Protein AF-V9LHH6-F1 (afdb_monomer_lite)

Secondary structure (DSSP, 8-state):
-HHHHHHHHHHHHHHHHHH-TT-SSHHHHHHHHHHHHHHHHHHHHHHHHHHHHHHHHHHHHHHHHHHHHHHHHHHHHHHHHHHHHHHHHHHHHHHHHHHHHHHHHHHHHHHHHHHHHHHHHHHHHHHHHHHHTPPP-S-TT-HHHHHHHHHHHHHHHHHHHHHTT--GGGGGGGS--

Sequence (177 aa):
TKHQAFAIFLIFTERVVQASDAFNEVNDVISRYQTLKTTRDNLFQISQDTQEEFKLRKKHLNRFLEEKNNEILRYNNLIAELQLKLDHAKSESITWESRWTYIQTTAAKKTLLLGTIKMSTLNLYQMVVKYQREFPTVSTDDTLKQFDKIREFIQYLHEIAEEVGIDDNQMSNIKIT

Structure (mmCIF, N/CA/C/O backbone):
data_AF-V9LHH6-F1
#
_entry.id   AF-V9LHH6-F1
#
loop_
_atom_site.group_PDB
_atom_site.id
_atom_site.type_symbol
_atom_site.label_atom_id
_atom_site.label_alt_id
_atom_site.label_comp_id
_atom_site.label_asym_id
_atom_site.label_entity_id
_atom_site.label_seq_id
_atom_site.pdbx_PDB_ins_code
_atom_site.Cartn_x
_atom_site.Cartn_y
_atom_site.Cartn_z
_atom_site.occupancy
_atom_site.B_iso_or_equiv
_atom_site.auth_seq_id
_atom_site.auth_comp_id
_atom_site.auth_asym_id
_atom_site.auth_atom_id
_atom_site.pdbx_PDB_model_num
ATOM 1 N N . THR A 1 1 ? -60.191 -1.583 63.070 1.00 69.62 1 THR A N 1
ATOM 2 C CA . THR A 1 1 ? -59.565 -0.367 63.661 1.00 69.62 1 THR A CA 1
ATOM 3 C C . THR A 1 1 ? -58.108 -0.649 63.993 1.00 69.62 1 THR A C 1
ATOM 5 O O . THR A 1 1 ? -57.775 -1.805 64.221 1.00 69.62 1 THR A O 1
ATOM 8 N N . LYS A 1 2 ? -57.228 0.368 64.023 1.00 68.06 2 LYS A N 1
ATOM 9 C CA . LYS A 1 2 ? -55.784 0.213 64.336 1.00 68.06 2 LYS A CA 1
ATOM 10 C C . LYS A 1 2 ? -55.507 -0.654 65.577 1.00 68.06 2 LYS A C 1
ATOM 12 O O . LYS A 1 2 ? -54.549 -1.417 65.577 1.00 68.06 2 LYS A O 1
ATOM 17 N N . HIS A 1 3 ? -56.378 -0.602 66.585 1.00 74.06 3 HIS A N 1
ATOM 18 C CA . HIS A 1 3 ? -56.283 -1.438 67.785 1.00 74.06 3 HIS A CA 1
ATOM 19 C C . HIS A 1 3 ? -56.354 -2.945 67.522 1.00 74.06 3 HIS A C 1
ATOM 21 O O . HIS A 1 3 ? -55.601 -3.699 68.125 1.00 74.06 3 HIS A O 1
ATOM 27 N N . GLN A 1 4 ? -57.209 -3.388 66.602 1.00 77.44 4 GLN A N 1
ATOM 28 C CA . GLN A 1 4 ? -57.366 -4.809 66.289 1.00 77.44 4 GLN A CA 1
ATOM 29 C C . GLN A 1 4 ? -56.112 -5.367 65.600 1.00 77.44 4 GLN A C 1
ATOM 31 O O . GLN A 1 4 ? -55.659 -6.459 65.919 1.00 77.44 4 GLN A O 1
ATOM 36 N N . ALA A 1 5 ? -55.498 -4.577 64.713 1.00 78.44 5 ALA A N 1
ATOM 37 C CA . ALA A 1 5 ? -54.233 -4.929 64.069 1.00 78.44 5 ALA A CA 1
ATOM 38 C C . ALA A 1 5 ? -53.061 -4.963 65.066 1.00 78.44 5 ALA A C 1
ATOM 40 O O . ALA A 1 5 ? -52.215 -5.848 64.989 1.00 78.44 5 ALA A O 1
ATOM 41 N N . PHE A 1 6 ? -53.037 -4.034 66.027 1.00 81.50 6 PHE A N 1
ATOM 42 C CA . PHE A 1 6 ? -52.019 -4.001 67.080 1.00 81.50 6 PHE A CA 1
ATOM 43 C C . PHE A 1 6 ? -52.115 -5.216 68.014 1.00 81.50 6 PHE A C 1
ATOM 45 O O . PHE A 1 6 ? -51.099 -5.817 68.346 1.00 81.50 6 PHE A O 1
ATOM 52 N N . ALA A 1 7 ? -53.336 -5.629 68.371 1.00 82.75 7 ALA A N 1
ATOM 53 C CA . ALA A 1 7 ? -53.568 -6.828 69.174 1.00 82.75 7 ALA A CA 1
ATOM 54 C C . ALA A 1 7 ? -53.101 -8.108 68.458 1.00 82.75 7 ALA A C 1
ATOM 56 O O . ALA A 1 7 ? -52.440 -8.947 69.061 1.00 82.75 7 ALA A O 1
ATOM 57 N N . ILE A 1 8 ? -53.387 -8.236 67.157 1.00 86.19 8 ILE A N 1
ATOM 58 C CA . ILE A 1 8 ? -52.921 -9.372 66.344 1.00 86.19 8 ILE A CA 1
ATOM 59 C C . ILE A 1 8 ? -51.387 -9.400 66.268 1.00 86.19 8 ILE A C 1
ATOM 61 O O . ILE A 1 8 ? -50.787 -10.466 66.393 1.00 86.19 8 ILE A O 1
ATOM 65 N N . PHE A 1 9 ? -50.752 -8.237 66.091 1.00 85.69 9 PHE A N 1
ATOM 66 C CA . PHE A 1 9 ? -49.294 -8.117 66.045 1.00 85.69 9 PHE A CA 1
ATOM 67 C C . PHE A 1 9 ? -48.635 -8.528 67.368 1.00 85.69 9 PHE A C 1
ATOM 69 O O . PHE A 1 9 ? -47.688 -9.309 67.342 1.00 85.69 9 PHE A O 1
ATOM 76 N N . LEU A 1 10 ? -49.169 -8.074 68.506 1.00 83.62 10 LEU A N 1
ATOM 77 C CA . LEU A 1 10 ? -48.676 -8.445 69.836 1.00 83.62 10 LEU A CA 1
ATOM 78 C C . LEU A 1 10 ? -48.743 -9.957 70.077 1.00 83.62 10 LEU A C 1
ATOM 80 O O . LEU A 1 10 ? -47.728 -10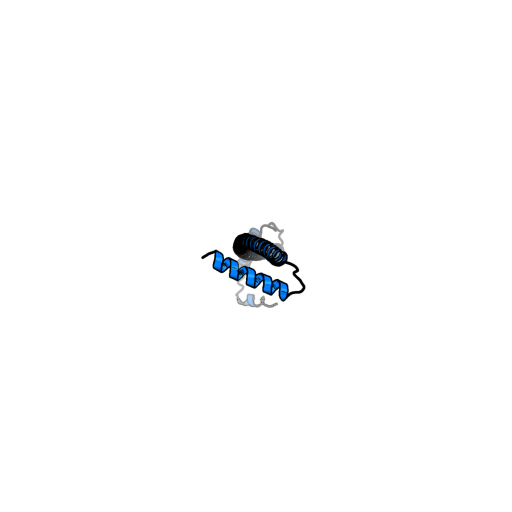.563 70.415 1.00 83.62 10 LEU A O 1
ATOM 84 N N . ILE A 1 11 ? -49.901 -10.573 69.814 1.00 87.88 11 ILE A N 1
ATOM 85 C CA . ILE A 1 11 ? -50.094 -12.026 69.964 1.00 87.88 11 ILE A CA 1
ATOM 86 C C . ILE A 1 11 ? -49.113 -12.798 69.075 1.00 87.88 11 ILE A C 1
ATOM 88 O O . ILE A 1 11 ? -48.560 -13.820 69.481 1.00 87.88 11 ILE A O 1
ATOM 92 N N . PHE A 1 12 ? -48.886 -12.321 67.850 1.00 88.56 12 PHE A N 1
ATOM 93 C CA . PHE A 1 12 ? -47.906 -12.918 66.951 1.00 88.56 12 PHE A CA 1
ATOM 94 C C . PHE A 1 12 ? -46.485 -12.823 67.520 1.00 88.56 12 PHE A C 1
ATOM 96 O O . PHE A 1 12 ? -45.790 -13.835 67.576 1.00 88.56 12 PHE A O 1
ATOM 103 N N . THR A 1 13 ? -46.054 -11.646 67.979 1.00 85.88 13 THR A N 1
ATOM 104 C CA . THR A 1 13 ? -44.701 -11.462 68.523 1.00 85.88 13 THR A CA 1
ATOM 105 C C . THR A 1 13 ? -44.470 -12.232 69.819 1.00 85.88 13 THR A C 1
ATOM 107 O O . THR A 1 13 ? -43.390 -12.785 69.997 1.00 85.88 13 THR A O 1
ATOM 110 N N . GLU A 1 14 ? -45.476 -12.349 70.688 1.00 86.44 14 GLU A N 1
ATOM 111 C CA . GLU A 1 14 ? -45.393 -13.179 71.897 1.00 86.44 14 GLU A CA 1
ATOM 112 C C . GLU A 1 14 ? -45.216 -14.659 71.551 1.00 86.44 14 GLU A C 1
ATOM 114 O O . GLU A 1 14 ? -44.377 -15.336 72.140 1.00 86.44 14 GLU A O 1
ATOM 119 N N . ARG A 1 15 ? -45.940 -15.160 70.541 1.00 88.50 15 ARG A N 1
ATOM 120 C CA . ARG A 1 15 ? -45.744 -16.529 70.041 1.00 88.50 15 ARG A CA 1
ATOM 121 C C . ARG A 1 15 ? -44.355 -16.742 69.443 1.00 88.50 15 ARG A C 1
ATOM 123 O O . ARG A 1 15 ? -43.801 -17.823 69.597 1.00 88.50 15 ARG A O 1
ATOM 130 N N . VAL A 1 16 ? -43.792 -15.737 68.770 1.00 87.38 16 VAL A N 1
ATOM 131 C CA . VAL A 1 16 ? -42.425 -15.796 68.222 1.00 87.38 16 VAL A CA 1
ATOM 132 C C . VAL A 1 16 ? -41.385 -15.878 69.339 1.00 87.38 16 VAL A C 1
ATOM 134 O O . VAL A 1 16 ? -40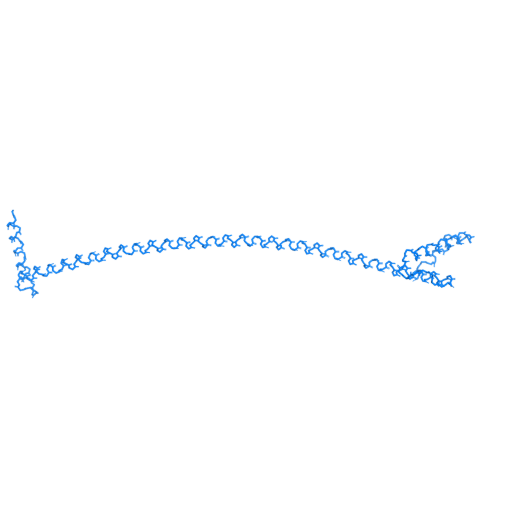.460 -16.674 69.224 1.00 87.38 16 VAL A O 1
ATOM 137 N N . VAL A 1 17 ? -41.558 -15.115 70.422 1.00 90.31 17 VAL A N 1
ATOM 138 C CA . VAL A 1 17 ? -40.695 -15.192 71.615 1.00 90.31 17 VAL A CA 1
ATOM 139 C C . VAL A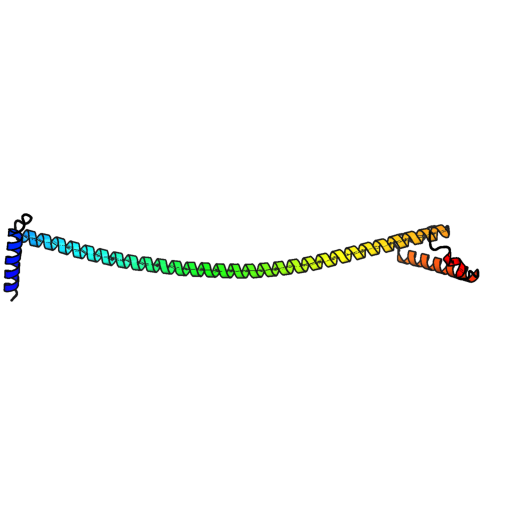 1 17 ? -40.815 -16.566 72.283 1.00 90.31 17 VAL A C 1
ATOM 141 O O . VAL A 1 17 ? -39.808 -17.191 72.581 1.00 90.31 17 VAL A O 1
ATOM 144 N N . GLN A 1 18 ? -42.032 -17.096 72.439 1.00 88.06 18 GLN A N 1
ATOM 145 C CA . GLN A 1 18 ? -42.253 -18.422 73.039 1.00 88.06 18 GLN A CA 1
ATOM 146 C C . GLN A 1 18 ? -41.698 -19.587 72.205 1.00 88.06 18 GLN A C 1
ATOM 148 O O . GLN A 1 18 ? -41.407 -20.645 72.755 1.00 88.06 18 GLN A O 1
ATOM 153 N N . ALA A 1 19 ? -41.596 -19.426 70.885 1.00 88.12 19 ALA A N 1
ATOM 154 C CA . ALA A 1 19 ? -41.170 -20.482 69.967 1.00 88.12 19 ALA A CA 1
ATOM 155 C C . ALA A 1 19 ? -39.666 -20.459 69.643 1.00 88.12 19 ALA A C 1
ATOM 157 O O . ALA A 1 19 ? -39.194 -21.339 68.923 1.00 88.12 19 ALA A O 1
ATOM 158 N N . SER A 1 20 ? -38.923 -19.449 70.102 1.00 87.06 20 SER A N 1
ATOM 159 C CA . SER A 1 20 ? -37.530 -19.230 69.717 1.00 87.06 20 SER A CA 1
ATOM 160 C C . SER A 1 20 ? -36.675 -18.871 70.924 1.00 87.06 20 SER A C 1
ATOM 162 O O . SER A 1 20 ? -36.805 -17.779 71.465 1.00 87.06 20 SER A O 1
ATOM 164 N N . ASP A 1 21 ? -35.678 -19.704 71.220 1.00 85.50 21 ASP A N 1
ATOM 165 C CA . ASP A 1 21 ? -34.700 -19.464 72.295 1.00 85.50 21 ASP A CA 1
ATOM 166 C C . ASP A 1 21 ? -33.807 -18.226 72.057 1.00 85.50 21 ASP A C 1
ATOM 168 O O . ASP A 1 21 ? -33.043 -17.814 72.926 1.00 85.50 21 ASP A O 1
ATOM 172 N N . ALA A 1 22 ? -33.869 -17.626 70.863 1.00 84.56 22 ALA A N 1
ATOM 173 C CA . ALA A 1 22 ? -33.076 -16.458 70.482 1.00 84.56 22 ALA A CA 1
ATOM 174 C C . ALA A 1 22 ? -33.639 -15.104 70.964 1.00 84.56 22 ALA A C 1
ATOM 176 O O . ALA A 1 22 ? -32.970 -14.086 70.776 1.00 84.56 22 ALA A O 1
ATOM 177 N N . PHE A 1 23 ? -34.851 -15.061 71.531 1.00 88.62 23 PHE A N 1
ATOM 178 C CA . PHE A 1 23 ? -35.508 -13.817 71.950 1.00 88.62 23 PHE A CA 1
ATOM 179 C C . PHE A 1 23 ? -36.080 -13.961 73.359 1.00 88.62 23 PHE A C 1
ATOM 181 O O . PHE A 1 23 ? -36.782 -14.928 73.634 1.00 88.62 23 PHE A O 1
ATOM 188 N N . ASN A 1 24 ? -35.814 -12.988 74.234 1.00 86.38 24 ASN A N 1
ATOM 189 C CA . ASN A 1 24 ? -36.326 -12.990 75.607 1.00 86.38 24 ASN A CA 1
ATOM 190 C C . ASN A 1 24 ? -37.575 -12.112 75.735 1.00 86.38 24 ASN A C 1
ATOM 192 O O . ASN A 1 24 ? -38.483 -12.423 76.503 1.00 86.38 24 ASN A O 1
ATOM 196 N N . GLU A 1 25 ? -37.644 -11.032 74.955 1.00 88.44 25 GLU A N 1
ATOM 197 C CA . GLU A 1 25 ? -38.764 -10.097 74.957 1.00 88.44 25 GLU A CA 1
ATOM 198 C C . GLU A 1 25 ? -39.256 -9.768 73.544 1.00 88.44 25 GLU A C 1
ATOM 200 O O . GLU A 1 25 ? -38.526 -9.829 72.553 1.00 88.44 25 GLU A O 1
ATOM 205 N N . VAL A 1 26 ? -40.509 -9.310 73.451 1.00 85.12 26 VAL A N 1
ATOM 206 C CA . VAL A 1 26 ? -41.091 -8.785 72.202 1.00 85.12 26 VAL A CA 1
ATOM 207 C C . VAL A 1 26 ? -40.244 -7.635 71.629 1.00 85.12 26 VAL A C 1
ATOM 209 O O . VAL A 1 26 ? -40.123 -7.498 70.409 1.00 85.12 26 VAL A O 1
ATOM 212 N N . ASN A 1 27 ? -39.597 -6.842 72.491 1.00 86.38 27 ASN A N 1
ATOM 213 C CA . ASN A 1 27 ? -38.684 -5.772 72.083 1.00 86.38 27 ASN A CA 1
ATOM 214 C C . ASN A 1 27 ? -37.438 -6.284 71.341 1.00 86.38 27 ASN A C 1
ATOM 216 O O . ASN A 1 27 ? -36.960 -5.594 70.435 1.00 86.38 27 ASN A O 1
ATOM 220 N N . ASP A 1 28 ? -36.943 -7.486 71.655 1.00 88.81 28 ASP A N 1
ATOM 221 C CA . ASP A 1 28 ? -35.798 -8.089 70.960 1.00 88.81 28 ASP A CA 1
ATOM 222 C C . ASP A 1 28 ? -36.165 -8.413 69.506 1.00 88.81 28 ASP A C 1
ATOM 224 O O . ASP A 1 28 ? -35.405 -8.126 68.576 1.00 88.81 28 ASP A O 1
ATOM 228 N N . VAL A 1 29 ? -37.380 -8.933 69.293 1.00 89.31 29 VAL A N 1
ATOM 229 C CA . VAL A 1 29 ? -37.933 -9.232 67.963 1.00 89.31 29 VAL A CA 1
ATOM 230 C C . VAL A 1 29 ? -38.110 -7.948 67.149 1.00 89.31 29 VAL A C 1
ATOM 232 O O . VAL A 1 29 ? -37.729 -7.896 65.976 1.00 89.31 29 VAL A O 1
ATOM 235 N N . ILE A 1 30 ? -38.641 -6.888 67.769 1.00 88.19 30 ILE A N 1
ATOM 236 C CA . ILE A 1 30 ? -38.822 -5.579 67.122 1.00 88.19 30 ILE A CA 1
ATOM 237 C C . ILE A 1 30 ? -37.468 -4.963 66.753 1.00 88.19 30 ILE A C 1
ATOM 239 O O . ILE A 1 30 ? -37.297 -4.516 65.617 1.00 88.19 30 ILE A O 1
ATOM 243 N N . SER A 1 31 ? -36.497 -4.976 67.668 1.00 90.25 31 SER A N 1
ATOM 244 C CA . SER A 1 31 ? -35.156 -4.428 67.429 1.00 90.25 31 SER A CA 1
ATOM 245 C C . SER A 1 31 ? -34.443 -5.187 66.314 1.00 90.25 31 SER A C 1
ATOM 247 O O . SER A 1 31 ? -33.908 -4.580 65.385 1.00 90.25 31 SER A O 1
ATOM 249 N N . ARG A 1 32 ? -34.518 -6.525 66.327 1.00 91.19 32 ARG A N 1
ATOM 250 C CA . ARG A 1 32 ? -33.951 -7.368 65.271 1.00 91.19 32 ARG A CA 1
ATOM 251 C C . ARG A 1 32 ? -34.589 -7.073 63.917 1.00 91.19 32 ARG A C 1
ATOM 253 O O . ARG A 1 32 ? -33.864 -6.910 62.934 1.00 91.19 32 ARG A O 1
ATOM 260 N N . TYR A 1 33 ? -35.916 -6.963 63.863 1.00 91.56 33 TYR A N 1
ATOM 261 C CA . TYR A 1 33 ? -36.635 -6.582 62.647 1.00 91.56 33 TYR A CA 1
ATOM 262 C C . TYR A 1 33 ? -36.200 -5.204 62.137 1.00 91.56 33 TYR A C 1
ATOM 264 O O . TYR A 1 33 ? -35.938 -5.053 60.944 1.00 91.56 33 TYR A O 1
ATOM 272 N N . GLN A 1 34 ? -36.077 -4.210 63.020 1.00 94.50 34 GLN A N 1
ATOM 273 C CA . GLN A 1 34 ? -35.617 -2.872 62.650 1.00 94.50 34 GLN A CA 1
ATOM 274 C C . GLN A 1 34 ? -34.198 -2.903 62.072 1.00 94.50 34 GLN A C 1
ATOM 276 O O . GLN A 1 34 ? -33.975 -2.321 61.013 1.00 94.50 34 GLN A O 1
ATOM 281 N N . THR A 1 35 ? -33.261 -3.632 62.690 1.00 96.12 35 THR A N 1
ATOM 282 C CA . THR A 1 35 ? -31.905 -3.809 62.145 1.00 96.12 35 THR A CA 1
ATOM 283 C C . THR A 1 35 ? -31.939 -4.454 60.761 1.00 96.12 35 THR A C 1
ATOM 285 O O . THR A 1 35 ? -31.350 -3.918 59.829 1.00 96.12 35 THR A O 1
ATOM 288 N N . LEU A 1 36 ? -32.665 -5.567 60.600 1.00 96.50 36 LEU A N 1
ATOM 289 C CA . LEU A 1 36 ? -32.800 -6.270 59.318 1.00 96.50 36 LEU A CA 1
ATOM 290 C C . LEU A 1 36 ? -33.403 -5.379 58.232 1.00 96.50 36 LEU A C 1
ATOM 292 O O . LEU A 1 36 ? -32.922 -5.383 57.100 1.00 96.50 36 LEU A O 1
ATOM 296 N N . LYS A 1 37 ? -34.433 -4.601 58.573 1.00 97.00 37 LYS A N 1
ATOM 297 C CA . LYS A 1 37 ? -35.065 -3.657 57.654 1.00 97.00 37 LYS A CA 1
ATOM 298 C C . LYS A 1 37 ? -34.076 -2.576 57.214 1.00 97.00 37 LYS A C 1
ATOM 300 O O . LYS A 1 37 ? -33.910 -2.382 56.015 1.00 97.00 37 LYS A O 1
ATOM 305 N N . THR A 1 38 ? -33.370 -1.945 58.152 1.00 97.56 38 THR A N 1
ATOM 306 C CA . THR A 1 38 ? -32.349 -0.931 57.847 1.00 97.56 38 THR A CA 1
ATOM 307 C C . THR A 1 38 ? -31.221 -1.507 56.993 1.00 97.56 38 THR A C 1
ATOM 309 O O . THR A 1 38 ? -30.835 -0.904 55.997 1.00 97.56 38 THR A O 1
ATOM 312 N N . THR A 1 39 ? -30.714 -2.700 57.320 1.00 96.81 39 THR A N 1
ATOM 313 C CA . THR A 1 39 ? -29.687 -3.370 56.511 1.00 96.81 39 THR A CA 1
ATOM 314 C C . THR A 1 39 ? -30.190 -3.670 55.103 1.00 96.81 39 THR A C 1
ATOM 316 O O . THR A 1 39 ? -29.468 -3.420 54.142 1.00 96.81 39 THR A O 1
ATOM 319 N N . ARG A 1 40 ? -31.422 -4.172 54.959 1.00 97.69 40 ARG A N 1
ATOM 320 C CA . ARG A 1 40 ? -32.025 -4.443 53.649 1.00 97.69 40 ARG A CA 1
ATOM 321 C C . ARG A 1 40 ? -32.131 -3.171 52.815 1.00 97.69 40 ARG A C 1
ATOM 323 O O . ARG A 1 40 ? -31.754 -3.192 51.649 1.00 97.69 40 ARG A O 1
ATOM 330 N N . ASP A 1 41 ? -32.636 -2.093 53.402 1.00 97.81 41 ASP A N 1
ATOM 331 C CA . ASP A 1 41 ? -32.834 -0.829 52.695 1.00 97.81 41 ASP A CA 1
ATOM 332 C C . ASP A 1 41 ? -31.473 -0.214 52.292 1.00 97.81 41 ASP A C 1
ATOM 334 O O . ASP A 1 41 ? -31.314 0.2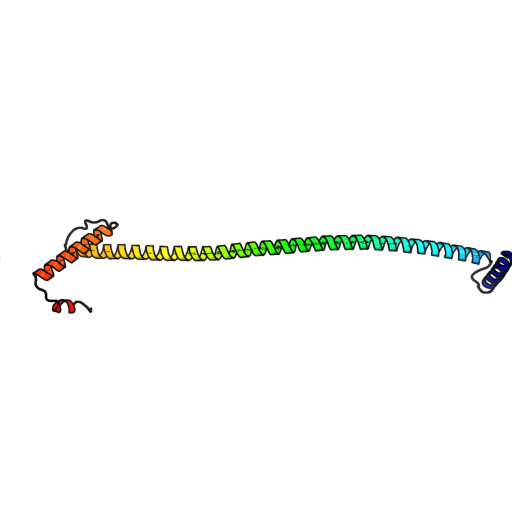26 51.154 1.00 97.81 41 ASP A O 1
ATOM 338 N N . ASN A 1 42 ? -30.446 -0.316 53.149 1.00 97.94 42 ASN A N 1
ATOM 339 C CA . ASN A 1 42 ? -29.070 0.076 52.813 1.00 97.94 42 ASN A CA 1
ATOM 340 C C . ASN A 1 42 ? -28.479 -0.765 51.669 1.00 97.94 42 ASN A C 1
ATOM 342 O O . ASN A 1 42 ? -27.913 -0.215 50.727 1.00 97.94 42 ASN A O 1
ATOM 346 N N . LEU A 1 43 ? -28.607 -2.096 51.729 1.00 97.94 43 LEU A N 1
ATOM 347 C CA . LEU A 1 43 ? -28.121 -2.992 50.673 1.00 97.94 43 LEU A CA 1
ATOM 348 C C . LEU A 1 43 ? -28.834 -2.732 49.345 1.00 97.94 43 LEU A C 1
ATOM 350 O O . LEU A 1 43 ? -28.205 -2.775 48.289 1.00 97.94 43 LEU A O 1
ATOM 354 N N . PHE A 1 44 ? -30.134 -2.442 49.395 1.00 98.12 44 PHE A N 1
ATOM 355 C CA . PHE A 1 44 ? -30.912 -2.089 48.218 1.00 98.12 44 PHE A CA 1
ATOM 356 C C . PHE A 1 44 ? -30.400 -0.795 47.579 1.00 98.12 44 PHE A C 1
ATOM 358 O O . PHE A 1 44 ? -30.179 -0.774 46.370 1.00 98.12 44 PHE A O 1
ATOM 365 N N . GLN A 1 45 ? -30.133 0.240 48.381 1.00 98.00 45 GLN A N 1
ATOM 366 C CA . GLN A 1 45 ? -29.573 1.496 47.881 1.00 98.00 45 GLN A CA 1
ATOM 367 C C . GLN A 1 45 ? -28.188 1.290 47.255 1.00 98.00 45 GLN A C 1
ATOM 369 O O . GLN A 1 45 ? -27.972 1.670 46.109 1.00 98.00 45 GLN A O 1
ATOM 374 N N . ILE A 1 46 ? -27.284 0.591 47.951 1.00 97.75 46 ILE A N 1
ATOM 375 C CA . ILE A 1 46 ? -25.939 0.284 47.434 1.00 97.75 46 ILE A CA 1
ATOM 376 C C . ILE A 1 46 ? -26.026 -0.493 46.116 1.00 97.75 46 ILE A C 1
ATOM 378 O O . ILE A 1 46 ? -25.278 -0.217 45.176 1.00 97.75 46 ILE A O 1
ATOM 382 N N . SER A 1 47 ? -26.939 -1.463 46.028 1.00 97.75 47 SER A N 1
ATOM 383 C CA . SER A 1 47 ? -27.152 -2.232 44.803 1.00 97.75 47 SER A CA 1
ATOM 384 C C . SER A 1 47 ? -27.629 -1.346 43.653 1.00 97.75 47 SER A C 1
ATOM 386 O O . SER A 1 47 ? -27.175 -1.543 42.526 1.00 97.75 47 SER A O 1
ATOM 388 N N . GLN A 1 48 ? -28.534 -0.397 43.910 1.00 98.12 48 GLN A N 1
ATOM 389 C CA . GLN A 1 48 ? -28.995 0.542 42.887 1.00 98.12 48 GLN A CA 1
ATOM 390 C C . GLN A 1 48 ? -27.865 1.458 42.419 1.00 98.12 48 GLN A C 1
ATOM 392 O O . GLN A 1 48 ? -27.623 1.550 41.216 1.00 98.12 48 GLN A O 1
ATOM 397 N N . ASP A 1 49 ? -27.127 2.058 43.352 1.00 97.94 49 ASP A N 1
ATOM 398 C CA . ASP A 1 49 ? -26.033 2.979 43.036 1.00 97.94 49 ASP A CA 1
ATOM 399 C C . ASP A 1 49 ? -24.938 2.267 42.228 1.00 97.94 49 ASP A C 1
ATOM 401 O O . ASP A 1 49 ? -24.503 2.747 41.180 1.00 97.94 49 ASP A O 1
ATOM 405 N N . THR A 1 50 ? -24.571 1.049 42.643 1.00 97.50 50 THR A N 1
ATOM 406 C CA . THR A 1 50 ? -23.602 0.206 41.924 1.00 97.50 50 THR A CA 1
ATOM 407 C C . THR A 1 50 ? -24.084 -0.119 40.509 1.00 97.50 50 THR A C 1
ATOM 409 O O . THR A 1 50 ? -23.297 -0.125 39.559 1.00 97.50 50 THR A O 1
ATOM 412 N N . GLN A 1 51 ? -25.379 -0.395 40.340 1.00 97.94 51 GLN A N 1
ATOM 413 C CA . GLN A 1 51 ? -25.947 -0.708 39.034 1.00 97.94 51 GLN A CA 1
ATOM 414 C C . GLN A 1 51 ? -25.940 0.511 38.102 1.00 97.94 51 GLN A C 1
ATOM 416 O O . GLN A 1 51 ? -25.646 0.362 36.912 1.00 97.94 51 GLN A O 1
ATOM 421 N N . GLU A 1 52 ? -26.228 1.706 38.616 1.00 98.12 52 GLU A N 1
ATOM 422 C CA . GLU A 1 52 ? -26.148 2.948 37.844 1.00 98.12 52 GLU A CA 1
ATOM 423 C C . GLU A 1 52 ? -24.702 3.299 37.474 1.00 98.12 52 GLU A C 1
ATOM 425 O O . GLU A 1 52 ? -24.422 3.591 36.306 1.00 98.12 52 GLU A O 1
ATOM 430 N N . GLU A 1 53 ? -23.750 3.152 38.401 1.00 98.06 53 GLU A N 1
ATOM 431 C CA . GLU A 1 53 ? -22.326 3.297 38.086 1.00 98.06 53 GLU A CA 1
ATOM 432 C C . GLU A 1 53 ? -21.881 2.325 36.990 1.00 98.06 53 GLU A C 1
ATOM 434 O O . GLU A 1 53 ? -21.178 2.710 36.050 1.00 98.06 53 GLU A O 1
ATOM 439 N N . PHE A 1 54 ? -22.309 1.064 37.075 1.00 98.25 54 PHE A N 1
ATOM 440 C CA . PHE A 1 54 ? -21.987 0.058 36.071 1.00 98.25 54 PHE A CA 1
ATOM 441 C C . PHE A 1 54 ? -22.547 0.433 34.695 1.00 98.25 54 PHE A C 1
ATOM 443 O O . PHE A 1 54 ? -21.827 0.361 33.694 1.00 98.25 54 PHE A O 1
ATOM 450 N N . LYS A 1 55 ? -23.810 0.879 34.626 1.00 98.25 55 LYS A N 1
ATOM 451 C CA . LYS A 1 55 ? -24.425 1.357 33.377 1.00 98.25 55 LYS A CA 1
ATOM 452 C C . LYS A 1 55 ? -23.644 2.532 32.792 1.00 98.25 55 LYS A C 1
ATOM 454 O O . LYS A 1 55 ? -23.380 2.542 31.587 1.00 98.25 55 LYS A O 1
ATOM 459 N N . LEU A 1 56 ? -23.240 3.491 33.627 1.00 98.31 56 LEU A N 1
ATOM 460 C CA . LEU A 1 56 ? -22.482 4.660 33.192 1.00 98.31 56 LEU A CA 1
ATOM 461 C C . LEU A 1 56 ? -21.109 4.255 32.641 1.00 98.31 56 LEU A C 1
ATOM 463 O O . LEU A 1 56 ? -20.767 4.619 31.514 1.00 98.31 56 LEU A O 1
ATOM 467 N N . ARG A 1 57 ? -20.351 3.432 33.377 1.00 98.25 57 ARG A N 1
ATOM 468 C CA . ARG A 1 57 ? -19.043 2.921 32.929 1.00 98.25 57 ARG A CA 1
ATOM 469 C C . ARG A 1 57 ? -19.161 2.127 31.630 1.00 98.25 57 ARG A C 1
ATOM 471 O O . ARG A 1 57 ? -18.373 2.345 30.713 1.00 98.25 57 ARG A O 1
ATOM 478 N N . LYS A 1 58 ? -20.176 1.267 31.506 1.00 98.38 58 LYS A N 1
ATOM 479 C CA . LYS A 1 58 ? -20.440 0.505 30.277 1.00 98.38 58 LYS A CA 1
ATOM 480 C C . LYS A 1 58 ? -20.742 1.424 29.091 1.00 98.38 58 LYS A C 1
ATOM 482 O O . LYS A 1 58 ? -20.232 1.195 27.999 1.00 98.38 58 LYS A O 1
ATOM 487 N N . LYS A 1 59 ? -21.522 2.489 29.300 1.00 98.50 59 LYS A N 1
ATOM 488 C CA . LYS A 1 59 ? -21.801 3.497 28.266 1.00 98.50 59 LYS A CA 1
ATOM 489 C C . LYS A 1 59 ? -20.526 4.212 27.811 1.00 98.50 59 LYS A C 1
ATOM 491 O O . LYS A 1 59 ? -20.333 4.383 26.610 1.00 98.50 59 LYS A O 1
ATOM 496 N N . HIS A 1 60 ? -19.658 4.605 28.745 1.00 98.38 60 HIS A N 1
ATOM 497 C CA . HIS A 1 60 ? -18.370 5.221 28.414 1.00 98.38 60 HIS A CA 1
ATOM 498 C C . HIS A 1 60 ? -17.460 4.273 27.636 1.00 98.38 60 HIS A C 1
ATOM 500 O O . HIS A 1 60 ? -16.890 4.680 26.627 1.00 98.38 60 HIS A O 1
ATOM 506 N N . LEU A 1 61 ? -17.373 3.011 28.062 1.00 98.44 61 LEU A N 1
ATOM 507 C CA . LEU A 1 61 ? -16.591 1.997 27.364 1.00 98.44 61 LEU A CA 1
ATOM 508 C C . LEU A 1 61 ? -17.092 1.790 25.931 1.00 98.44 61 LEU A C 1
ATOM 510 O O . LEU A 1 61 ? -16.294 1.817 25.002 1.00 98.44 61 LEU A O 1
ATOM 514 N N . ASN A 1 62 ? -18.404 1.636 25.741 1.00 98.56 62 ASN A N 1
ATOM 515 C CA . ASN A 1 62 ? -18.977 1.442 24.410 1.00 98.56 62 ASN A CA 1
ATOM 516 C C . ASN A 1 62 ? -18.682 2.626 23.486 1.00 98.56 62 ASN A C 1
ATOM 518 O O . ASN A 1 62 ? -18.256 2.415 22.356 1.00 98.56 62 ASN A O 1
ATOM 522 N N . ARG A 1 63 ? -18.828 3.861 23.981 1.00 98.50 63 ARG A N 1
ATOM 523 C CA . ARG A 1 63 ? -18.491 5.060 23.205 1.00 98.50 63 ARG A CA 1
ATOM 524 C C . ARG A 1 63 ? -17.015 5.079 22.809 1.00 98.50 63 ARG A C 1
ATOM 526 O O . ARG A 1 63 ? -16.699 5.323 21.653 1.00 98.50 63 ARG A O 1
ATOM 533 N N . PHE A 1 64 ? -16.121 4.786 23.752 1.00 98.50 64 PHE A N 1
ATOM 534 C CA . PHE A 1 64 ? -14.689 4.723 23.471 1.00 98.50 64 PHE A CA 1
ATOM 535 C C . PHE A 1 64 ? -14.359 3.654 22.418 1.00 98.50 64 PHE A C 1
ATOM 537 O O . PHE A 1 64 ? -13.558 3.898 21.519 1.00 98.50 64 PHE A O 1
ATOM 544 N N . LEU A 1 65 ? -14.994 2.480 22.496 1.00 98.50 65 LEU A N 1
ATOM 545 C CA . LEU A 1 65 ? -14.815 1.416 21.507 1.00 98.50 65 LEU A CA 1
ATOM 546 C C . LEU A 1 65 ? -15.328 1.825 20.122 1.00 98.50 65 LEU A C 1
ATOM 548 O O . LEU A 1 65 ? -14.650 1.565 19.132 1.00 98.50 65 LEU A O 1
ATOM 552 N N . GLU A 1 66 ? -16.482 2.487 20.036 1.00 98.50 66 GLU A N 1
ATOM 553 C CA . GLU A 1 66 ? -17.005 3.029 18.775 1.00 98.50 66 GLU A CA 1
ATOM 554 C C . GLU A 1 66 ? -16.052 4.067 18.170 1.00 98.50 66 GLU A C 1
ATOM 556 O O . GLU A 1 66 ? -15.706 3.976 16.992 1.00 98.50 66 GLU A O 1
ATOM 561 N N . GLU A 1 67 ? -15.566 5.015 18.976 1.00 98.50 67 GLU A N 1
ATOM 562 C CA . GLU A 1 67 ? -14.589 6.021 18.548 1.00 98.50 67 GLU A CA 1
ATOM 563 C C . GLU A 1 67 ? -13.304 5.369 18.022 1.00 98.50 67 GLU A C 1
ATOM 565 O O . GLU A 1 67 ? -12.821 5.724 16.944 1.00 98.50 67 GLU A O 1
ATOM 570 N N . LYS A 1 68 ? -12.775 4.370 18.739 1.00 98.19 68 LYS A N 1
ATOM 571 C CA . LYS A 1 68 ? -11.562 3.653 18.331 1.00 98.19 68 LYS A CA 1
ATOM 572 C C . LYS A 1 68 ? -11.771 2.805 17.083 1.00 98.19 68 LYS A C 1
ATOM 574 O O . LYS A 1 68 ? -10.898 2.793 16.220 1.00 98.19 68 LYS A O 1
ATOM 579 N N . ASN A 1 69 ? -12.923 2.158 16.935 1.00 98.50 69 ASN A N 1
ATOM 580 C CA . ASN A 1 69 ? -13.254 1.414 15.721 1.00 98.50 69 ASN A CA 1
ATOM 581 C C . ASN A 1 69 ? -13.361 2.334 14.501 1.00 98.50 69 ASN A C 1
ATOM 583 O O . ASN A 1 69 ? -12.838 2.003 13.438 1.00 98.50 69 ASN A O 1
ATOM 587 N N . ASN A 1 70 ? -13.967 3.512 14.659 1.00 98.44 70 ASN A N 1
ATOM 588 C CA . ASN A 1 70 ? -14.015 4.518 13.599 1.00 98.44 70 ASN A CA 1
ATOM 589 C C . ASN A 1 70 ? -12.610 5.016 13.229 1.00 98.44 70 ASN A C 1
ATOM 591 O O . ASN A 1 70 ? -12.304 5.198 12.050 1.00 98.44 70 ASN A O 1
ATOM 595 N N . GLU A 1 71 ? -11.737 5.201 14.222 1.00 98.44 71 GLU A N 1
ATOM 596 C CA . GLU A 1 71 ? -10.344 5.586 14.000 1.00 98.44 71 GLU A CA 1
ATOM 597 C C . GLU A 1 71 ? -9.569 4.505 13.221 1.00 98.44 71 GLU A C 1
ATOM 599 O O . GLU A 1 71 ? -8.900 4.819 12.234 1.00 98.44 71 GLU A O 1
ATOM 604 N N . ILE A 1 72 ? -9.722 3.232 13.603 1.00 98.56 72 ILE A N 1
ATOM 605 C CA . ILE A 1 72 ? -9.138 2.084 12.892 1.00 98.56 72 ILE A CA 1
ATOM 606 C C . ILE A 1 72 ? -9.631 2.039 11.444 1.00 98.56 72 ILE A C 1
ATOM 608 O O . ILE A 1 72 ? -8.824 1.908 10.525 1.00 98.56 72 ILE A O 1
ATOM 612 N N . LEU A 1 73 ? -10.939 2.195 11.219 1.00 98.56 73 LEU A N 1
ATOM 613 C CA . LEU A 1 73 ? -11.510 2.189 9.873 1.00 98.56 73 LEU A CA 1
ATOM 614 C C . LEU A 1 73 ? -10.933 3.318 9.010 1.00 98.56 73 LEU A C 1
ATOM 616 O O . LEU A 1 73 ? -10.580 3.097 7.851 1.00 98.56 73 LEU A O 1
ATOM 620 N N . ARG A 1 74 ? -10.769 4.516 9.583 1.00 98.62 74 ARG A N 1
ATOM 621 C CA . ARG A 1 74 ? -10.145 5.651 8.894 1.00 98.62 74 ARG A CA 1
ATOM 622 C C . ARG A 1 74 ? -8.703 5.345 8.489 1.00 98.62 74 ARG A C 1
ATOM 624 O O . ARG A 1 74 ? -8.331 5.628 7.353 1.00 98.62 74 ARG A O 1
ATOM 631 N N . TYR A 1 75 ? -7.896 4.771 9.385 1.00 98.56 75 TYR A N 1
ATOM 632 C CA . TYR A 1 75 ? -6.515 4.408 9.053 1.00 98.56 75 TYR A CA 1
ATOM 633 C C . TYR A 1 75 ? -6.440 3.288 8.016 1.00 98.56 75 TYR A C 1
ATOM 635 O O . TYR A 1 75 ? -5.613 3.375 7.115 1.00 98.56 75 TYR A O 1
ATOM 643 N N . ASN A 1 76 ? -7.323 2.291 8.075 1.00 98.62 76 ASN A N 1
ATOM 644 C CA . ASN A 1 76 ? -7.385 1.238 7.060 1.00 98.62 76 ASN A CA 1
ATOM 645 C C . ASN A 1 76 ? -7.685 1.809 5.668 1.00 98.62 76 ASN A C 1
ATOM 647 O O . ASN A 1 76 ? -7.019 1.444 4.701 1.00 98.62 76 ASN A O 1
ATOM 651 N N . ASN A 1 77 ? -8.625 2.752 5.573 1.00 98.50 77 ASN A N 1
ATOM 652 C CA . ASN A 1 77 ? -8.920 3.433 4.312 1.00 98.50 77 ASN A CA 1
ATOM 653 C C . ASN A 1 77 ? -7.714 4.237 3.803 1.00 98.50 77 ASN A C 1
ATOM 655 O O . ASN A 1 77 ? -7.393 4.170 2.619 1.00 98.50 77 ASN A O 1
ATOM 659 N N . LEU A 1 78 ? -7.014 4.948 4.694 1.00 98.56 78 LEU A N 1
ATOM 660 C CA . LEU A 1 78 ? -5.803 5.689 4.334 1.00 98.56 78 LEU A CA 1
ATOM 661 C C . LEU A 1 78 ? -4.687 4.754 3.844 1.00 98.56 78 LEU A C 1
ATOM 663 O O . LEU A 1 78 ? -4.026 5.054 2.855 1.00 98.56 78 LEU A O 1
ATOM 667 N N . ILE A 1 79 ? -4.487 3.614 4.511 1.00 98.69 79 ILE A N 1
ATOM 668 C CA . ILE A 1 79 ? -3.514 2.597 4.095 1.00 98.69 79 ILE A CA 1
ATOM 669 C C . ILE A 1 79 ? -3.851 2.084 2.694 1.00 98.69 79 ILE A C 1
ATOM 671 O O . ILE A 1 79 ? -2.963 2.042 1.845 1.00 98.69 79 ILE A O 1
ATOM 675 N N . ALA A 1 80 ? -5.118 1.753 2.432 1.00 98.56 80 ALA A N 1
ATOM 676 C CA . ALA A 1 80 ? -5.555 1.281 1.122 1.00 98.56 80 ALA A CA 1
ATOM 677 C C . ALA A 1 80 ? -5.327 2.336 0.023 1.00 98.56 80 ALA A C 1
ATOM 679 O O . ALA A 1 80 ? -4.815 2.017 -1.049 1.00 98.56 80 ALA A O 1
ATOM 680 N N . GLU A 1 81 ? -5.635 3.608 0.294 1.00 98.56 81 GLU A N 1
ATOM 681 C CA . GLU A 1 81 ? -5.381 4.705 -0.648 1.00 98.56 81 GLU A CA 1
ATOM 682 C C . GLU A 1 81 ? -3.881 4.871 -0.943 1.00 98.56 81 GLU A C 1
ATOM 684 O O . GLU A 1 81 ? -3.475 5.019 -2.099 1.00 98.56 81 GLU A O 1
ATOM 689 N N . LEU A 1 82 ? -3.042 4.829 0.094 1.00 98.69 82 LEU A N 1
ATOM 690 C CA . LEU A 1 82 ? -1.591 4.941 -0.052 1.00 98.69 82 LEU A CA 1
ATOM 691 C C . LEU A 1 82 ? -0.997 3.754 -0.816 1.00 98.69 82 LEU A C 1
ATOM 693 O O . LEU A 1 82 ? -0.100 3.954 -1.635 1.00 98.69 82 LEU A O 1
ATOM 697 N N . GLN A 1 83 ? -1.505 2.542 -0.595 1.00 98.62 83 GLN A N 1
ATOM 698 C CA . GLN A 1 83 ? -1.106 1.352 -1.347 1.00 98.62 83 GLN A CA 1
ATOM 699 C C . GLN A 1 83 ? -1.450 1.488 -2.832 1.00 98.62 83 GLN A C 1
ATOM 701 O O . GLN A 1 83 ? -0.577 1.277 -3.666 1.00 98.62 83 GLN A O 1
ATOM 706 N N . LEU A 1 84 ? -2.658 1.952 -3.169 1.00 98.56 84 LEU A N 1
ATOM 707 C CA . LEU A 1 84 ? -3.041 2.193 -4.565 1.00 98.56 84 LEU A CA 1
ATOM 708 C C . LEU A 1 84 ? -2.124 3.215 -5.251 1.00 98.56 84 LEU A C 1
ATOM 710 O O . LEU A 1 84 ? -1.688 2.997 -6.382 1.00 98.56 84 LEU A O 1
ATOM 714 N N . LYS A 1 85 ? -1.787 4.316 -4.565 1.00 98.50 85 LYS A N 1
ATOM 715 C CA . LYS A 1 85 ? -0.842 5.317 -5.091 1.00 98.50 85 LYS A CA 1
ATOM 716 C C . LYS A 1 85 ? 0.552 4.730 -5.294 1.00 98.50 85 LYS A C 1
ATOM 718 O O . LYS A 1 85 ? 1.193 5.014 -6.305 1.00 98.50 85 LYS A O 1
ATOM 723 N N . LEU A 1 86 ? 1.017 3.914 -4.349 1.00 98.56 86 LEU A N 1
ATOM 724 C CA . LEU A 1 86 ? 2.310 3.243 -4.442 1.00 98.56 86 LEU A CA 1
ATOM 725 C C . LEU A 1 86 ? 2.352 2.273 -5.626 1.00 98.56 86 LEU A C 1
ATOM 727 O O . LEU A 1 86 ? 3.328 2.269 -6.372 1.00 98.56 86 LEU A O 1
ATOM 731 N N . ASP A 1 87 ? 1.309 1.470 -5.806 1.00 98.56 87 ASP A N 1
ATOM 732 C CA . ASP A 1 87 ? 1.233 0.485 -6.883 1.00 98.56 87 ASP A CA 1
ATOM 733 C C . ASP A 1 87 ? 1.172 1.162 -8.256 1.00 98.56 87 ASP A C 1
ATOM 735 O O . ASP A 1 87 ? 1.866 0.736 -9.183 1.00 98.56 87 ASP A O 1
ATOM 739 N N . HIS A 1 88 ? 0.443 2.277 -8.371 1.00 98.38 88 HIS A N 1
ATOM 740 C CA . HIS A 1 88 ? 0.447 3.103 -9.578 1.00 98.38 88 HIS A CA 1
ATOM 741 C C . HIS A 1 88 ? 1.850 3.631 -9.897 1.00 98.38 88 HIS A C 1
ATOM 743 O O . HIS A 1 88 ? 2.364 3.402 -10.991 1.00 98.38 88 HIS A O 1
ATOM 749 N N . ALA A 1 89 ? 2.505 4.273 -8.924 1.00 98.38 89 ALA A N 1
ATOM 750 C CA . ALA A 1 89 ? 3.844 4.828 -9.108 1.00 98.38 89 ALA A CA 1
ATOM 751 C C . ALA A 1 89 ? 4.874 3.745 -9.477 1.00 98.38 89 ALA A C 1
ATOM 753 O O . ALA A 1 89 ? 5.720 3.957 -10.346 1.00 98.38 89 ALA A O 1
ATOM 754 N N . LYS A 1 90 ? 4.785 2.556 -8.866 1.00 98.44 90 LYS A N 1
ATOM 755 C CA . LYS A 1 90 ? 5.628 1.405 -9.223 1.00 98.44 90 LYS A CA 1
ATOM 756 C C . LYS A 1 90 ? 5.380 0.935 -10.654 1.00 98.44 90 LYS A C 1
ATOM 758 O O . LYS A 1 90 ? 6.339 0.694 -11.382 1.00 98.44 90 LYS A O 1
ATOM 763 N N . SER A 1 91 ? 4.120 0.823 -11.068 1.00 98.31 91 SER A N 1
ATOM 764 C CA . SER A 1 91 ? 3.764 0.428 -12.435 1.00 98.31 91 SER A CA 1
ATOM 765 C C . SER A 1 91 ? 4.296 1.423 -13.473 1.00 98.31 91 SER A C 1
ATOM 767 O O . SER A 1 91 ? 4.823 1.029 -14.519 1.00 98.31 91 SER A O 1
ATOM 769 N N . GLU A 1 92 ? 4.207 2.721 -13.181 1.00 98.31 92 GLU A N 1
ATOM 770 C CA . GLU A 1 92 ? 4.793 3.762 -14.025 1.00 98.31 92 GLU A CA 1
ATOM 771 C C . GLU A 1 92 ? 6.319 3.655 -14.071 1.00 98.31 92 GLU A C 1
ATOM 773 O O . GLU A 1 92 ? 6.889 3.697 -15.163 1.00 98.31 92 GLU A O 1
ATOM 778 N N . SER A 1 93 ? 6.975 3.446 -12.923 1.00 98.44 93 SER A N 1
ATOM 779 C CA . SER A 1 93 ? 8.431 3.248 -12.845 1.00 98.44 93 SER A CA 1
ATOM 780 C C . SER A 1 93 ? 8.887 2.107 -13.749 1.00 98.44 93 SER A C 1
ATOM 782 O O . SER A 1 93 ? 9.745 2.311 -14.602 1.00 98.44 93 SER A O 1
ATOM 784 N N . ILE A 1 94 ? 8.245 0.938 -13.654 1.00 98.25 94 ILE A N 1
ATOM 785 C CA . ILE A 1 94 ? 8.570 -0.239 -14.478 1.00 98.25 94 ILE A CA 1
ATOM 786 C C . ILE A 1 94 ? 8.396 0.063 -15.973 1.00 98.25 94 ILE A C 1
ATOM 788 O O . ILE A 1 94 ? 9.207 -0.352 -16.808 1.00 98.25 94 ILE A O 1
ATOM 792 N N . THR A 1 95 ? 7.348 0.808 -16.331 1.00 98.25 95 THR A N 1
ATOM 793 C CA . THR A 1 95 ? 7.091 1.198 -17.724 1.00 98.25 95 THR A CA 1
ATOM 794 C C . THR A 1 95 ? 8.199 2.107 -18.254 1.00 98.25 95 THR A C 1
ATOM 796 O O . THR A 1 95 ? 8.685 1.918 -19.374 1.00 98.25 95 THR A O 1
ATOM 799 N N . TRP A 1 96 ? 8.623 3.086 -17.455 1.00 98.38 96 TRP A N 1
ATOM 800 C CA . TRP A 1 96 ? 9.694 4.005 -17.825 1.00 98.38 96 TRP A CA 1
ATOM 801 C C . TRP A 1 96 ? 11.063 3.338 -17.845 1.00 98.38 96 TRP A C 1
ATOM 803 O O . TRP A 1 96 ? 11.818 3.579 -18.783 1.00 98.38 96 TRP A O 1
ATOM 813 N N . GLU A 1 97 ? 11.355 2.449 -16.900 1.00 98.56 97 GLU A N 1
ATOM 814 C CA . GLU A 1 97 ? 12.564 1.623 -16.902 1.00 98.56 97 GLU A CA 1
ATOM 815 C C . GLU A 1 97 ? 12.645 0.779 -18.175 1.00 98.56 97 GLU A C 1
ATOM 817 O O . GLU A 1 97 ? 13.653 0.814 -18.876 1.00 98.56 97 GLU A O 1
ATOM 822 N N . SER A 1 98 ? 11.551 0.116 -18.556 1.00 98.31 98 SER A N 1
ATOM 823 C CA . SER A 1 98 ? 11.499 -0.687 -19.784 1.00 98.31 98 SER A CA 1
ATOM 824 C C . SER A 1 98 ? 11.761 0.159 -21.036 1.00 98.31 98 SER A C 1
ATOM 826 O O . SER A 1 98 ? 12.541 -0.226 -21.913 1.00 98.31 98 SER A O 1
ATOM 828 N N . ARG A 1 99 ? 11.148 1.350 -21.119 1.00 98.38 99 ARG A N 1
ATOM 829 C CA . ARG A 1 99 ? 11.391 2.306 -22.214 1.00 98.38 99 ARG A CA 1
ATOM 830 C C . ARG A 1 99 ? 12.838 2.789 -22.227 1.00 98.38 99 ARG A C 1
ATOM 832 O O . ARG A 1 99 ? 13.445 2.860 -23.294 1.00 98.38 99 ARG A O 1
ATOM 839 N N . TRP A 1 100 ? 13.393 3.095 -21.060 1.00 98.38 100 TRP A N 1
ATOM 840 C CA . TRP A 1 100 ? 14.771 3.541 -20.911 1.00 98.38 100 TRP A CA 1
ATOM 841 C C . TRP A 1 100 ? 15.761 2.466 -21.367 1.00 98.38 100 TRP A C 1
ATOM 843 O O . TRP A 1 100 ? 16.622 2.740 -22.205 1.00 98.38 100 TRP A O 1
ATOM 853 N N . THR A 1 101 ? 15.581 1.221 -20.922 1.00 98.50 101 THR A N 1
ATOM 854 C CA . THR A 1 101 ? 16.387 0.076 -21.360 1.00 98.50 101 THR A CA 1
ATOM 855 C C . THR A 1 101 ? 16.298 -0.132 -22.872 1.00 98.50 101 THR A C 1
ATOM 857 O O . THR A 1 101 ? 17.317 -0.385 -23.521 1.00 98.50 101 THR A O 1
ATOM 860 N N . TYR A 1 102 ? 15.111 0.016 -23.471 1.00 98.50 102 TYR A N 1
ATOM 861 C CA . TYR A 1 102 ? 14.948 -0.074 -24.924 1.00 98.50 102 TYR A CA 1
ATOM 862 C C . TYR A 1 102 ? 15.724 1.022 -25.672 1.00 98.50 102 TYR A C 1
ATOM 864 O O . TYR A 1 102 ? 16.429 0.730 -26.646 1.00 98.50 102 TYR A O 1
ATOM 872 N N . ILE A 1 103 ? 15.640 2.272 -25.205 1.00 98.38 103 ILE A N 1
ATOM 873 C CA . ILE A 1 103 ? 16.385 3.402 -25.778 1.00 98.38 103 ILE A CA 1
ATOM 874 C C . ILE A 1 103 ? 17.888 3.144 -25.674 1.00 98.38 103 ILE A C 1
ATOM 876 O O . ILE A 1 103 ? 18.594 3.246 -26.678 1.00 98.38 103 ILE A O 1
ATOM 880 N N . GLN A 1 104 ? 18.371 2.748 -24.496 1.00 98.44 104 GLN A N 1
ATOM 881 C CA . GLN A 1 104 ? 19.785 2.475 -24.255 1.00 98.44 104 GLN A CA 1
ATOM 882 C C . GLN A 1 104 ? 20.301 1.336 -25.142 1.00 98.44 104 GLN A C 1
ATOM 884 O O . GLN A 1 104 ? 21.348 1.467 -25.774 1.00 98.44 104 GLN A O 1
ATOM 889 N N . THR A 1 105 ? 19.539 0.246 -25.253 1.00 98.31 105 THR A N 1
ATOM 890 C CA . THR A 1 105 ? 19.881 -0.901 -26.108 1.00 98.31 105 THR A CA 1
ATOM 891 C C . THR A 1 105 ? 19.953 -0.487 -27.575 1.00 98.31 105 THR A C 1
ATOM 893 O O . THR A 1 105 ? 20.875 -0.866 -28.298 1.00 98.31 105 THR A O 1
ATOM 896 N N . THR A 1 106 ? 18.994 0.320 -28.030 1.00 98.50 106 THR A N 1
ATOM 897 C CA . THR A 1 106 ? 18.959 0.816 -29.410 1.00 98.50 106 THR A CA 1
ATOM 898 C C . THR A 1 106 ? 20.123 1.762 -29.689 1.00 98.50 106 THR A C 1
ATOM 900 O O . THR A 1 106 ? 20.766 1.650 -30.733 1.00 98.50 106 THR A O 1
ATOM 903 N N . ALA A 1 107 ? 20.432 2.664 -28.757 1.00 98.56 107 ALA A N 1
ATOM 904 C CA . ALA A 1 107 ? 21.577 3.559 -28.857 1.00 98.56 107 ALA A CA 1
ATOM 905 C C . ALA A 1 107 ? 22.892 2.769 -28.910 1.00 98.56 107 ALA A C 1
ATOM 907 O O . ALA A 1 107 ? 23.695 3.005 -29.806 1.00 98.56 107 ALA A O 1
ATOM 908 N N . ALA A 1 108 ? 23.072 1.768 -28.043 1.00 98.38 108 ALA A N 1
ATOM 909 C CA . ALA A 1 108 ? 24.247 0.899 -28.053 1.00 98.38 108 ALA A CA 1
ATOM 910 C C . ALA A 1 108 ? 24.418 0.173 -29.399 1.00 98.38 108 ALA A C 1
ATOM 912 O O . ALA A 1 108 ? 25.513 0.175 -29.960 1.00 98.38 108 ALA A O 1
ATOM 913 N N . LYS A 1 109 ? 23.332 -0.374 -29.968 1.00 98.44 109 LYS A N 1
ATOM 914 C CA . LYS A 1 109 ? 23.351 -1.003 -31.302 1.00 98.44 109 LYS A CA 1
ATOM 915 C C . LYS A 1 109 ? 23.751 -0.018 -32.403 1.00 98.44 109 LYS A C 1
ATOM 917 O O . LYS A 1 109 ? 24.577 -0.357 -33.244 1.00 98.44 109 LYS A O 1
ATOM 922 N N . LYS A 1 110 ? 23.193 1.199 -32.397 1.00 98.38 110 LYS A N 1
ATOM 923 C CA . LYS A 1 110 ? 23.540 2.246 -33.375 1.00 98.38 110 LYS A CA 1
ATOM 924 C C . LYS A 1 110 ? 24.995 2.693 -33.242 1.00 98.38 110 LYS A C 1
ATOM 926 O O . LYS A 1 110 ? 25.671 2.830 -34.256 1.00 98.38 110 LYS A O 1
ATOM 931 N N . THR A 1 111 ? 25.483 2.875 -32.017 1.00 98.44 111 THR A N 1
ATOM 932 C CA . THR A 1 111 ? 26.881 3.232 -31.743 1.00 98.44 111 THR A CA 1
ATOM 933 C C . THR A 1 111 ? 27.834 2.138 -32.212 1.00 98.44 111 THR A C 1
ATOM 935 O O . THR A 1 111 ? 28.826 2.448 -32.869 1.00 98.44 111 THR A O 1
ATOM 938 N N . LEU A 1 112 ? 27.516 0.867 -31.944 1.00 98.44 112 LEU A N 1
ATOM 939 C CA . LEU A 1 112 ? 28.306 -0.264 -32.428 1.00 98.44 112 LEU A CA 1
ATOM 940 C C . LEU A 1 112 ? 28.341 -0.300 -33.957 1.00 98.44 112 LEU A C 1
ATOM 942 O O . LEU A 1 112 ? 29.423 -0.343 -34.529 1.00 98.44 112 LEU A O 1
ATOM 946 N N . LEU A 1 113 ? 27.178 -0.218 -34.614 1.00 98.25 113 LEU A N 1
ATOM 947 C CA . LEU A 1 113 ? 27.087 -0.220 -36.075 1.00 98.25 113 LEU A CA 1
ATOM 948 C C . LEU A 1 113 ? 27.889 0.929 -36.693 1.00 98.25 113 LEU A C 1
ATOM 950 O O . LEU A 1 113 ? 28.628 0.714 -37.650 1.00 98.25 113 LEU A O 1
ATOM 954 N N . LEU A 1 114 ? 27.780 2.135 -36.130 1.00 97.56 114 LEU A N 1
ATOM 955 C CA . LEU A 1 114 ? 28.564 3.281 -36.574 1.00 97.56 114 LEU A CA 1
ATOM 956 C C . LEU A 1 114 ? 30.067 3.005 -36.435 1.00 97.56 114 LEU A C 1
ATOM 958 O O . LEU A 1 114 ? 30.814 3.254 -37.375 1.00 97.56 114 LEU A O 1
ATOM 962 N N . GLY A 1 115 ? 30.505 2.454 -35.300 1.00 97.25 115 GLY A N 1
ATOM 963 C CA . GLY A 1 115 ? 31.894 2.047 -35.089 1.00 97.25 115 GLY A CA 1
ATOM 964 C C . GLY A 1 115 ? 32.369 1.011 -36.111 1.00 97.25 115 GLY A C 1
ATOM 965 O O . GLY A 1 115 ? 33.447 1.167 -36.682 1.00 97.25 115 GLY A O 1
ATOM 966 N N . THR A 1 116 ? 31.547 0.002 -36.409 1.00 97.75 116 THR A N 1
ATOM 967 C CA . THR A 1 116 ? 31.845 -1.006 -37.435 1.00 97.75 116 THR A CA 1
ATOM 968 C C . THR A 1 116 ? 31.978 -0.375 -38.819 1.00 97.75 116 THR A C 1
ATOM 970 O O . THR A 1 116 ? 32.971 -0.626 -39.492 1.00 97.75 116 THR A O 1
ATOM 973 N N . ILE A 1 117 ? 31.040 0.489 -39.226 1.00 97.00 117 ILE A N 1
ATOM 974 C CA . ILE A 1 117 ? 31.098 1.190 -40.519 1.00 97.00 117 ILE A CA 1
ATOM 975 C C . ILE A 1 117 ? 32.376 2.025 -40.616 1.00 97.00 117 ILE A C 1
ATOM 977 O O . ILE A 1 117 ? 33.083 1.936 -41.620 1.00 97.00 117 ILE A O 1
ATOM 981 N N . LYS A 1 118 ? 32.703 2.798 -39.573 1.00 97.44 118 LYS A N 1
ATOM 982 C CA . LYS A 1 118 ? 33.938 3.589 -39.528 1.00 97.44 118 LYS A CA 1
ATOM 983 C C . LYS A 1 118 ? 35.175 2.709 -39.702 1.00 97.44 118 LYS A C 1
ATOM 985 O O . LYS A 1 118 ? 36.017 3.014 -40.539 1.00 97.44 118 LYS A O 1
ATOM 990 N N . MET A 1 119 ? 35.256 1.600 -38.966 1.00 97.12 119 MET A N 1
ATOM 991 C CA . MET A 1 119 ? 36.412 0.703 -39.009 1.00 97.12 119 MET A CA 1
ATOM 992 C C . MET A 1 119 ? 36.552 -0.000 -40.364 1.00 97.12 119 MET A C 1
ATOM 994 O O . MET A 1 119 ? 37.635 -0.025 -40.940 1.00 97.12 119 MET A O 1
ATOM 998 N N . SER A 1 120 ? 35.458 -0.539 -40.908 1.00 97.12 120 SER A N 1
ATOM 999 C CA . SER A 1 120 ? 35.458 -1.178 -42.227 1.00 97.12 120 SER A CA 1
ATOM 1000 C C . SER A 1 120 ? 35.827 -0.192 -43.336 1.00 97.12 120 SER A C 1
ATOM 1002 O O . SER A 1 120 ? 36.614 -0.539 -44.211 1.00 97.12 120 SER A O 1
ATOM 1004 N N . THR A 1 121 ? 35.314 1.040 -43.277 1.00 97.69 121 THR A N 1
ATOM 1005 C CA . THR A 1 121 ? 35.640 2.091 -44.255 1.00 97.69 121 THR A CA 1
ATOM 1006 C C . THR A 1 121 ? 37.117 2.466 -44.179 1.00 97.69 121 THR A C 1
ATOM 1008 O O . THR A 1 121 ? 37.791 2.491 -45.205 1.00 97.69 121 THR A O 1
ATOM 1011 N N . LEU A 1 122 ? 37.653 2.671 -42.972 1.00 96.75 122 LEU A N 1
ATOM 1012 C CA . LEU A 1 122 ? 39.071 2.968 -42.779 1.00 96.75 122 LEU A CA 1
ATOM 1013 C C . LEU A 1 122 ? 39.963 1.840 -43.312 1.00 96.75 122 LEU A C 1
ATOM 1015 O O . LEU A 1 122 ? 40.927 2.112 -44.026 1.00 96.75 122 LEU A O 1
ATOM 1019 N N . ASN A 1 123 ? 39.621 0.583 -43.017 1.00 96.31 123 ASN A N 1
ATOM 1020 C CA . ASN A 1 123 ? 40.363 -0.578 -43.508 1.00 96.31 123 ASN A CA 1
ATOM 1021 C C . ASN A 1 123 ? 40.376 -0.635 -45.045 1.00 96.31 123 ASN A C 1
ATOM 1023 O O . ASN A 1 123 ? 41.430 -0.844 -45.644 1.00 96.31 123 ASN A O 1
ATOM 1027 N N . LEU A 1 124 ? 39.226 -0.414 -45.692 1.00 96.25 124 LEU A N 1
ATOM 1028 C CA . LEU A 1 124 ? 39.130 -0.377 -47.154 1.00 96.25 124 LEU A CA 1
ATOM 1029 C C . LEU A 1 124 ? 39.938 0.783 -47.748 1.00 96.25 124 LEU A C 1
ATOM 1031 O O . LEU A 1 124 ? 40.679 0.583 -48.706 1.00 96.25 124 LEU A O 1
ATOM 1035 N N . TYR A 1 125 ? 39.861 1.977 -47.159 1.00 97.00 125 TYR A N 1
ATOM 1036 C CA . TYR A 1 125 ? 40.640 3.133 -47.605 1.00 97.00 125 TYR A CA 1
ATOM 1037 C C . TYR A 1 125 ? 42.146 2.865 -47.517 1.00 97.00 125 TYR A C 1
ATOM 1039 O O . TYR A 1 125 ? 42.882 3.121 -48.467 1.00 97.00 125 TYR A O 1
ATOM 1047 N N . GLN A 1 126 ? 42.609 2.274 -46.414 1.00 95.12 126 GLN A N 1
ATOM 1048 C CA . GLN A 1 126 ? 44.011 1.882 -46.261 1.00 95.12 126 GLN A CA 1
ATOM 1049 C C . GLN A 1 126 ? 44.450 0.867 -47.326 1.00 95.12 126 GLN A C 1
ATOM 1051 O O . GLN A 1 126 ? 45.582 0.943 -47.806 1.00 95.12 126 GLN A O 1
ATOM 1056 N N . MET A 1 127 ? 43.571 -0.058 -47.734 1.00 95.06 127 MET A N 1
ATOM 1057 C CA . MET A 1 127 ? 43.852 -0.967 -48.852 1.00 95.06 127 MET A CA 1
ATOM 1058 C C . MET A 1 127 ? 43.998 -0.221 -50.182 1.00 95.06 127 MET A C 1
ATOM 1060 O O . MET A 1 127 ? 44.940 -0.509 -50.919 1.00 95.06 127 MET A O 1
ATOM 1064 N N . VAL A 1 128 ? 43.114 0.742 -50.471 1.00 94.69 128 VAL A N 1
ATOM 1065 C CA . VAL A 1 128 ? 43.177 1.583 -51.682 1.00 94.69 128 VAL A CA 1
ATOM 1066 C C . VAL A 1 128 ? 44.493 2.358 -51.738 1.00 94.69 128 VAL A C 1
ATOM 1068 O O . VAL A 1 128 ? 45.248 2.217 -52.699 1.00 94.69 128 VAL A O 1
ATOM 1071 N N . VAL A 1 129 ? 44.826 3.080 -50.663 1.00 93.81 129 VAL A N 1
ATOM 1072 C CA . VAL A 1 129 ? 46.081 3.841 -50.542 1.00 93.81 129 VAL A CA 1
ATOM 1073 C C . VAL A 1 129 ? 47.295 2.933 -50.756 1.00 93.81 129 VAL A C 1
ATOM 1075 O O . VAL A 1 129 ? 48.218 3.274 -51.497 1.00 93.81 129 VAL A O 1
ATOM 1078 N N . LYS A 1 130 ? 47.279 1.733 -50.161 1.00 93.38 130 LYS A N 1
ATOM 1079 C CA . LYS A 1 130 ? 48.349 0.741 -50.323 1.00 93.38 130 LYS A CA 1
ATOM 1080 C C . LYS A 1 130 ? 48.472 0.247 -51.767 1.00 93.38 130 LYS A C 1
ATOM 1082 O O . LYS A 1 130 ? 49.594 0.084 -52.244 1.00 93.38 130 LYS A O 1
ATOM 1087 N N . TYR A 1 131 ? 47.357 -0.006 -52.453 1.00 92.50 131 TYR A N 1
ATOM 1088 C CA . TYR A 1 131 ? 47.354 -0.456 -53.849 1.00 92.50 131 TYR A CA 1
ATOM 1089 C C . TYR A 1 131 ? 47.915 0.618 -54.787 1.00 92.50 131 TYR A C 1
ATOM 1091 O O . TYR A 1 131 ? 48.770 0.320 -55.619 1.00 92.50 131 TYR A O 1
ATOM 1099 N N . GLN A 1 132 ? 47.499 1.871 -54.597 1.00 89.88 132 GLN A N 1
ATOM 1100 C CA . GLN A 1 132 ? 47.983 3.022 -55.367 1.00 89.88 132 GLN A CA 1
ATOM 1101 C C . GLN A 1 132 ? 49.426 3.421 -55.009 1.00 89.88 132 GLN A C 1
ATOM 1103 O O . GLN A 1 132 ? 50.039 4.209 -55.723 1.00 89.88 132 GLN A O 1
ATOM 1108 N N . ARG A 1 133 ? 49.999 2.836 -53.942 1.00 91.00 133 ARG A N 1
ATOM 1109 C CA . ARG A 1 133 ? 51.328 3.166 -53.391 1.00 91.00 133 ARG A CA 1
ATOM 1110 C C . ARG A 1 133 ? 51.444 4.637 -52.978 1.00 91.00 133 ARG A C 1
ATOM 1112 O O . ARG A 1 133 ? 52.513 5.235 -53.084 1.00 91.00 133 ARG A O 1
ATOM 1119 N N . GLU A 1 134 ? 50.344 5.199 -52.492 1.00 87.94 134 GLU A N 1
ATOM 1120 C CA . GLU A 1 134 ? 50.265 6.576 -52.014 1.00 87.94 134 GLU A CA 1
ATOM 1121 C C . GLU A 1 134 ? 50.449 6.654 -50.492 1.00 87.94 134 GLU A C 1
ATOM 1123 O O . GLU A 1 134 ? 50.421 5.648 -49.777 1.00 87.94 134 GLU A O 1
ATOM 1128 N N . PHE A 1 135 ? 50.627 7.872 -49.980 1.00 86.69 135 PHE A N 1
ATOM 1129 C CA . PHE A 1 135 ? 50.534 8.137 -48.547 1.00 86.69 135 PHE A CA 1
ATOM 1130 C C . PHE A 1 135 ? 49.080 8.448 -48.165 1.00 86.69 135 PHE A C 1
ATOM 1132 O O . PHE A 1 135 ? 48.380 9.091 -48.946 1.00 86.69 135 PHE A O 1
ATOM 1139 N N . PRO A 1 136 ? 48.611 8.050 -46.968 1.00 88.81 136 PRO A N 1
ATOM 1140 C CA . PRO A 1 136 ? 47.276 8.413 -46.506 1.00 88.81 136 PRO A CA 1
ATOM 1141 C C . PRO A 1 136 ? 47.116 9.939 -46.448 1.00 88.81 136 PRO A C 1
ATOM 1143 O O . PRO A 1 136 ? 47.837 10.619 -45.721 1.00 88.81 136 PRO A O 1
ATOM 1146 N N . THR A 1 137 ? 46.165 10.473 -47.210 1.00 91.06 137 THR A N 1
ATOM 1147 C CA . THR A 1 137 ? 45.865 11.914 -47.307 1.00 91.06 137 THR A CA 1
ATOM 1148 C C . THR A 1 137 ? 44.604 12.318 -46.543 1.00 91.06 137 THR A C 1
ATOM 1150 O O . THR A 1 137 ? 44.383 13.502 -46.292 1.00 91.06 137 THR A O 1
ATOM 1153 N N . VAL A 1 138 ? 43.773 11.347 -46.153 1.00 92.44 138 VAL A N 1
ATOM 1154 C CA . VAL A 1 138 ? 42.516 11.560 -45.428 1.00 92.44 138 VAL A CA 1
ATOM 1155 C C . VAL A 1 138 ? 42.671 11.142 -43.963 1.00 92.44 138 VAL A C 1
ATOM 1157 O O . VAL A 1 138 ? 43.248 10.098 -43.662 1.00 92.44 138 VAL A O 1
ATOM 1160 N N . SER A 1 139 ? 42.142 11.961 -43.047 1.00 93.31 139 SER A N 1
ATOM 1161 C CA . SER A 1 139 ? 42.150 11.693 -41.600 1.00 93.31 139 SER A CA 1
ATOM 1162 C C . SER A 1 139 ? 41.402 10.403 -41.248 1.00 93.31 139 SER A C 1
ATOM 1164 O O . SER A 1 139 ? 40.390 10.088 -41.873 1.00 93.31 139 SER A O 1
ATOM 1166 N N . THR A 1 140 ? 41.840 9.699 -40.198 1.00 90.88 140 THR A N 1
ATOM 1167 C CA . THR A 1 140 ? 41.204 8.467 -39.693 1.00 90.88 140 THR A CA 1
ATOM 1168 C C . THR A 1 140 ? 39.771 8.683 -39.206 1.00 90.88 140 THR A C 1
ATOM 1170 O O . THR A 1 140 ? 38.958 7.765 -39.301 1.00 90.88 140 THR A O 1
ATOM 1173 N N . ASP A 1 141 ? 39.440 9.892 -38.747 1.00 91.69 141 ASP A N 1
ATOM 1174 C CA . ASP A 1 141 ? 38.099 10.242 -38.258 1.00 91.69 141 ASP A CA 1
ATOM 1175 C C . ASP A 1 141 ? 37.151 10.746 -39.359 1.00 91.69 141 ASP A C 1
ATOM 1177 O O . ASP A 1 141 ? 35.940 10.842 -39.137 1.00 91.69 141 ASP A O 1
ATOM 1181 N N . ASP A 1 142 ? 37.674 1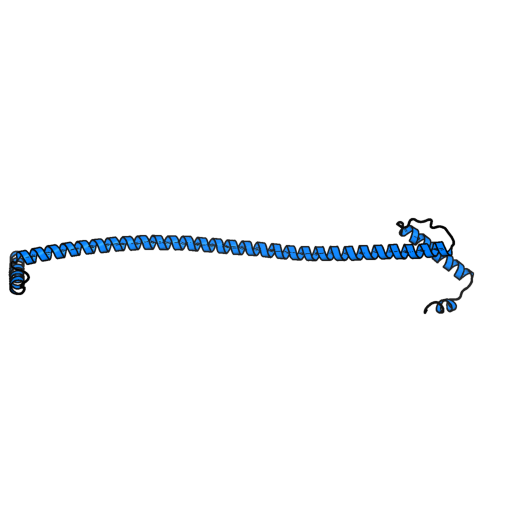1.043 -40.553 1.00 95.62 142 ASP A N 1
ATOM 1182 C CA . ASP A 1 142 ? 36.900 11.574 -41.680 1.00 95.62 142 ASP A CA 1
ATOM 1183 C C . ASP A 1 142 ? 36.380 10.441 -42.578 1.00 95.62 142 ASP A C 1
ATOM 1185 O O . ASP A 1 142 ? 36.832 10.216 -43.702 1.00 95.62 142 ASP A O 1
ATOM 1189 N N . THR A 1 143 ? 35.421 9.684 -42.042 1.00 95.69 143 THR A N 1
ATOM 1190 C CA . THR A 1 143 ? 34.849 8.499 -42.701 1.00 95.69 143 THR A CA 1
ATOM 1191 C C . THR A 1 143 ? 34.207 8.818 -44.052 1.00 95.69 143 THR A C 1
ATOM 1193 O O . THR A 1 143 ? 34.275 7.995 -44.958 1.00 95.69 143 THR A O 1
ATOM 1196 N N . LEU A 1 144 ? 33.601 10.000 -44.210 1.00 95.88 144 LEU A N 1
ATOM 1197 C CA . LEU A 1 144 ? 32.949 10.382 -45.466 1.00 95.88 144 LEU A CA 1
ATOM 1198 C C . LEU A 1 144 ? 33.980 10.566 -46.583 1.00 95.88 144 LEU A C 1
ATOM 1200 O O . LEU A 1 144 ? 33.845 9.941 -47.630 1.00 95.88 144 LEU A O 1
ATOM 1204 N N . LYS A 1 145 ? 35.066 11.309 -46.330 1.00 95.69 145 LYS A N 1
ATOM 1205 C CA . LYS A 1 145 ? 36.127 11.477 -47.335 1.00 95.69 145 LYS A CA 1
ATOM 1206 C C . LYS A 1 145 ? 36.865 10.177 -47.650 1.00 95.69 145 LYS A C 1
ATOM 1208 O O . LYS A 1 145 ? 37.297 9.982 -48.783 1.00 95.69 145 LYS A O 1
ATOM 1213 N N . GLN A 1 146 ? 37.018 9.280 -46.672 1.00 96.88 146 GLN A N 1
ATOM 1214 C CA . GLN A 1 146 ? 37.561 7.940 -46.928 1.00 96.88 146 GLN A CA 1
ATOM 1215 C C . GLN A 1 146 ? 36.657 7.166 -47.895 1.00 96.88 146 GLN A C 1
ATOM 1217 O O . GLN A 1 146 ? 37.153 6.540 -48.830 1.00 96.88 146 GLN A O 1
ATOM 1222 N N . PHE A 1 147 ? 35.338 7.244 -47.697 1.00 95.81 147 PHE A N 1
ATOM 1223 C CA . PHE A 1 147 ? 34.350 6.611 -48.568 1.00 95.81 147 PHE A CA 1
ATOM 1224 C C . PHE A 1 147 ? 34.378 7.190 -49.987 1.00 95.81 147 PHE A C 1
ATOM 1226 O O . PHE A 1 147 ? 34.355 6.426 -50.951 1.00 95.81 147 PHE A O 1
ATOM 1233 N N . ASP A 1 148 ? 34.504 8.513 -50.123 1.00 96.25 148 ASP A N 1
ATOM 1234 C CA . ASP A 1 148 ? 34.642 9.176 -51.424 1.00 96.25 148 ASP A CA 1
ATOM 1235 C C . ASP A 1 148 ? 35.881 8.672 -52.177 1.00 96.25 148 ASP A C 1
ATOM 1237 O O . ASP A 1 148 ? 35.780 8.297 -53.343 1.00 96.25 148 ASP A O 1
ATOM 1241 N N . LYS A 1 149 ? 37.029 8.543 -51.496 1.00 94.75 149 LYS A N 1
ATOM 1242 C CA . LYS A 1 149 ? 38.258 7.999 -52.100 1.00 94.75 149 LYS A CA 1
ATOM 1243 C C . LYS A 1 149 ? 38.124 6.540 -52.526 1.00 94.75 149 LYS A C 1
ATOM 1245 O O . LYS A 1 149 ? 38.606 6.165 -53.592 1.00 94.75 149 LYS A O 1
ATOM 1250 N N . ILE A 1 150 ? 37.453 5.715 -51.721 1.00 95.94 150 ILE A N 1
ATOM 1251 C CA . ILE A 1 150 ? 37.158 4.324 -52.093 1.00 95.94 150 ILE A CA 1
ATOM 1252 C C . ILE A 1 150 ? 36.259 4.284 -53.334 1.00 95.94 150 ILE A C 1
ATOM 1254 O O . ILE A 1 150 ? 36.504 3.493 -54.242 1.00 95.94 150 ILE A O 1
ATOM 1258 N N . ARG A 1 151 ? 35.233 5.141 -53.393 1.00 96.06 151 ARG A N 1
ATOM 1259 C CA . ARG A 1 151 ? 34.319 5.228 -54.535 1.00 96.06 151 ARG A CA 1
ATOM 1260 C C . ARG A 1 151 ? 35.044 5.648 -55.812 1.00 96.06 151 ARG A C 1
ATOM 1262 O O . ARG A 1 151 ? 34.872 4.975 -56.823 1.00 96.06 151 ARG A O 1
ATOM 1269 N N . GLU A 1 152 ? 35.847 6.711 -55.755 1.00 94.19 152 GLU A N 1
ATOM 1270 C CA . GLU A 1 152 ? 36.673 7.181 -56.879 1.00 94.19 152 GLU A CA 1
ATOM 1271 C C . GLU A 1 152 ? 37.561 6.047 -57.411 1.00 94.19 152 GLU A C 1
ATOM 1273 O O . GLU A 1 152 ? 37.628 5.813 -58.615 1.00 94.19 152 GLU A O 1
ATOM 1278 N N . PHE A 1 153 ? 38.187 5.282 -56.513 1.00 94.44 153 PHE A N 1
ATOM 1279 C CA . PHE A 1 153 ? 39.033 4.156 -56.895 1.00 94.44 153 PHE A CA 1
ATOM 1280 C C . PHE A 1 153 ? 38.260 3.014 -57.572 1.00 94.44 153 PHE A C 1
ATOM 1282 O O . PHE A 1 153 ? 38.723 2.469 -58.571 1.00 94.44 153 PHE A O 1
ATOM 1289 N N . ILE A 1 154 ? 37.078 2.651 -57.064 1.00 93.88 154 ILE A N 1
ATOM 1290 C CA . ILE A 1 154 ? 36.233 1.619 -57.689 1.00 93.88 154 ILE A CA 1
ATOM 1291 C C . ILE A 1 154 ? 35.778 2.061 -59.086 1.00 93.88 154 ILE A C 1
ATOM 1293 O O . ILE A 1 154 ? 35.786 1.248 -60.006 1.00 93.88 154 ILE A O 1
ATOM 1297 N N . GLN A 1 155 ? 35.407 3.334 -59.253 1.00 93.44 155 GLN A N 1
ATOM 1298 C CA . GLN A 1 155 ? 35.019 3.891 -60.554 1.00 93.44 155 GLN A CA 1
ATOM 1299 C C . GLN A 1 155 ? 36.180 3.834 -61.550 1.00 93.44 155 GLN A C 1
ATOM 1301 O O . GLN A 1 155 ? 36.007 3.316 -62.645 1.00 93.44 155 GLN A O 1
ATOM 1306 N N . TYR A 1 156 ? 37.377 4.237 -61.124 1.00 92.12 156 TYR A N 1
ATOM 1307 C CA . TYR A 1 156 ? 38.590 4.123 -61.932 1.00 92.12 156 TYR A CA 1
ATOM 1308 C C . TYR A 1 156 ? 38.884 2.677 -62.372 1.00 92.12 156 TYR A C 1
ATOM 1310 O O . TYR A 1 156 ? 39.193 2.427 -63.535 1.00 92.12 156 TYR A O 1
ATOM 1318 N N . LEU A 1 157 ? 38.762 1.698 -61.466 1.00 90.38 157 LEU A N 1
ATOM 1319 C CA . LEU A 1 157 ? 38.951 0.286 -61.825 1.00 90.38 157 LEU A CA 1
ATOM 1320 C C . LEU A 1 157 ? 37.902 -0.212 -62.825 1.00 90.38 157 LEU A C 1
ATOM 1322 O O . LEU A 1 157 ? 38.224 -1.031 -63.683 1.00 90.38 157 LEU A O 1
ATOM 1326 N N . HIS A 1 158 ? 36.660 0.255 -62.700 1.00 90.12 158 HIS A N 1
ATOM 1327 C CA . HIS A 1 158 ? 35.584 -0.102 -63.617 1.00 90.12 158 HIS A CA 1
ATOM 1328 C C . HIS A 1 158 ? 35.828 0.463 -65.020 1.00 90.12 158 HIS A C 1
ATOM 1330 O O . HIS A 1 158 ? 35.748 -0.294 -65.982 1.00 90.12 158 HIS A O 1
ATOM 1336 N N . GLU A 1 159 ? 36.216 1.737 -65.122 1.00 91.06 159 GLU A N 1
ATOM 1337 C CA . GLU A 1 159 ? 36.575 2.387 -66.390 1.00 91.06 159 GLU A CA 1
ATOM 1338 C C . GLU A 1 159 ? 37.713 1.635 -67.100 1.00 91.06 159 GLU A C 1
ATOM 1340 O O . GLU A 1 159 ? 37.599 1.301 -68.277 1.00 91.06 159 GLU A O 1
ATOM 1345 N N . ILE A 1 160 ? 38.768 1.251 -66.369 1.00 87.69 160 ILE A N 1
ATOM 1346 C CA . ILE A 1 160 ? 39.862 0.439 -66.931 1.00 87.69 160 ILE A CA 1
ATOM 1347 C C . ILE A 1 160 ? 39.373 -0.928 -67.411 1.00 87.69 160 ILE A C 1
ATOM 1349 O O . ILE A 1 160 ? 39.809 -1.411 -68.455 1.00 87.69 160 ILE A O 1
ATOM 1353 N N . ALA A 1 161 ? 38.512 -1.596 -66.644 1.00 85.31 161 ALA A N 1
ATOM 1354 C CA . ALA A 1 161 ? 38.017 -2.918 -67.012 1.00 85.31 161 ALA A CA 1
ATOM 1355 C C . ALA A 1 161 ? 37.176 -2.879 -68.301 1.00 85.31 161 ALA A C 1
ATOM 1357 O O . ALA A 1 161 ? 37.299 -3.787 -69.129 1.00 85.31 161 ALA A O 1
ATOM 1358 N N . GLU A 1 162 ? 36.378 -1.822 -68.488 1.00 85.94 162 GLU A N 1
ATOM 1359 C CA . GLU A 1 162 ? 35.632 -1.574 -69.726 1.00 85.94 162 GLU A CA 1
ATOM 1360 C C . GLU A 1 162 ? 36.566 -1.270 -70.906 1.00 85.94 162 GLU A C 1
ATOM 1362 O O . GLU A 1 162 ? 36.398 -1.849 -71.980 1.00 85.94 162 GLU A O 1
ATOM 1367 N N . GLU A 1 163 ? 37.597 -0.440 -70.711 1.00 77.50 163 GLU A N 1
ATOM 1368 C CA . GLU A 1 163 ? 38.587 -0.121 -71.753 1.00 77.50 163 GLU A CA 1
ATOM 1369 C C . GLU A 1 163 ? 39.397 -1.344 -72.212 1.00 77.50 163 GLU A C 1
ATOM 1371 O O . GLU A 1 163 ? 39.753 -1.461 -73.387 1.00 77.50 163 GLU A O 1
ATOM 1376 N N . VAL A 1 164 ? 39.685 -2.275 -71.299 1.00 77.31 164 VAL A N 1
ATOM 1377 C CA . VAL A 1 164 ? 40.460 -3.495 -71.583 1.00 77.31 164 VAL A CA 1
ATOM 1378 C C . VAL A 1 164 ? 39.588 -4.607 -72.199 1.00 77.31 164 VAL A C 1
ATOM 1380 O O . VAL A 1 164 ? 40.123 -5.604 -72.686 1.00 77.31 164 VAL A O 1
ATOM 1383 N N . GLY A 1 165 ? 38.260 -4.441 -72.252 1.00 64.94 165 GLY A N 1
ATOM 1384 C CA . GLY A 1 165 ? 37.344 -5.397 -72.883 1.00 64.94 165 GLY A CA 1
ATOM 1385 C C . GLY A 1 165 ? 37.256 -6.737 -72.147 1.00 64.94 165 GLY A C 1
ATOM 1386 O O . GLY A 1 165 ? 37.192 -7.793 -72.781 1.00 64.94 165 GLY A O 1
ATOM 1387 N N . ILE A 1 166 ? 37.296 -6.724 -70.811 1.00 60.06 166 ILE A N 1
ATOM 1388 C CA . ILE A 1 166 ? 37.111 -7.942 -70.013 1.00 60.06 166 ILE A CA 1
ATOM 1389 C C . ILE A 1 166 ? 35.618 -8.291 -70.001 1.00 60.06 166 ILE A C 1
ATOM 1391 O O . ILE A 1 166 ? 34.850 -7.754 -69.210 1.00 60.06 166 ILE A O 1
ATOM 1395 N N . ASP A 1 167 ? 35.222 -9.194 -70.897 1.00 53.44 167 ASP A N 1
ATOM 1396 C CA . ASP A 1 167 ? 33.874 -9.765 -70.971 1.00 53.44 167 ASP A CA 1
ATOM 1397 C C . ASP A 1 167 ? 33.518 -10.480 -69.646 1.00 53.44 167 ASP A C 1
ATOM 1399 O O . ASP A 1 167 ? 34.374 -11.143 -69.041 1.00 53.44 167 ASP A O 1
ATOM 1403 N N . ASP A 1 168 ? 32.257 -10.377 -69.206 1.00 54.34 168 ASP A N 1
ATOM 1404 C CA . ASP A 1 168 ? 31.718 -10.787 -67.885 1.00 54.34 168 ASP A CA 1
ATOM 1405 C C . ASP A 1 168 ? 32.072 -12.230 -67.440 1.00 54.34 168 ASP A C 1
ATOM 1407 O O . ASP A 1 168 ? 31.954 -12.603 -66.269 1.00 54.34 168 ASP A O 1
ATOM 1411 N N . ASN A 1 169 ? 32.560 -13.060 -68.360 1.00 47.81 169 ASN A N 1
ATOM 1412 C CA . ASN A 1 169 ? 32.869 -14.470 -68.161 1.00 47.81 169 ASN A CA 1
ATOM 1413 C C . ASN A 1 169 ? 34.173 -14.745 -67.372 1.00 47.81 169 ASN A C 1
ATOM 1415 O O . ASN A 1 169 ? 34.403 -15.879 -66.954 1.00 47.81 169 ASN A O 1
ATOM 1419 N N . GLN A 1 170 ? 35.031 -13.742 -67.132 1.00 50.84 170 GLN A N 1
ATOM 1420 C CA . GLN A 1 170 ? 36.263 -13.896 -66.325 1.00 50.84 170 GLN A CA 1
ATOM 1421 C C . GLN A 1 170 ? 36.091 -13.486 -64.846 1.00 50.84 170 GLN A C 1
ATOM 1423 O O . GLN A 1 170 ? 36.887 -13.897 -64.000 1.00 50.84 170 GLN A O 1
ATOM 1428 N N . MET A 1 171 ? 35.030 -12.747 -64.487 1.00 50.81 171 MET A N 1
ATOM 1429 C CA . MET A 1 171 ? 34.758 -12.360 -63.088 1.00 50.81 171 MET A CA 1
ATOM 1430 C C . MET A 1 171 ? 34.186 -13.502 -62.226 1.00 50.81 171 MET A C 1
ATOM 1432 O O . MET A 1 171 ? 34.215 -13.418 -60.996 1.00 50.81 171 MET A O 1
ATOM 1436 N N . SER A 1 172 ? 33.718 -14.600 -62.832 1.00 49.06 172 SER A N 1
ATOM 1437 C CA . SER A 1 172 ? 33.190 -15.761 -62.094 1.00 49.06 172 SER A CA 1
ATOM 1438 C C . SER A 1 172 ? 34.270 -16.615 -61.410 1.00 49.06 172 SER A C 1
ATOM 1440 O O . SER A 1 172 ? 33.931 -17.402 -60.530 1.00 49.06 172 SER A O 1
ATOM 1442 N N . ASN A 1 173 ? 35.553 -16.469 -61.763 1.00 42.94 173 ASN A N 1
ATOM 1443 C CA . ASN A 1 173 ? 36.641 -17.281 -61.191 1.00 42.94 173 ASN A CA 1
ATOM 1444 C C . ASN A 1 173 ? 37.318 -16.654 -59.957 1.00 42.94 173 ASN A C 1
ATOM 1446 O O . ASN A 1 173 ? 38.261 -17.228 -59.419 1.00 42.94 173 ASN A O 1
ATOM 1450 N N . ILE A 1 174 ? 36.826 -15.505 -59.474 1.00 50.69 174 ILE A N 1
ATOM 1451 C CA . ILE A 1 174 ? 37.278 -14.861 -58.223 1.00 50.69 174 ILE A CA 1
ATOM 1452 C C . ILE A 1 174 ? 36.091 -14.711 -57.253 1.00 50.69 174 ILE A C 1
ATOM 1454 O O . ILE A 1 174 ? 35.928 -13.726 -56.539 1.00 50.69 174 ILE A O 1
ATOM 1458 N N . LYS A 1 175 ? 35.202 -15.702 -57.231 1.00 48.28 175 LYS A N 1
ATOM 1459 C CA . LYS A 1 175 ? 34.326 -15.966 -56.088 1.00 48.28 175 LYS A CA 1
ATOM 1460 C C . LYS A 1 175 ? 34.483 -17.444 -55.764 1.00 48.28 175 LYS A C 1
ATOM 1462 O O . LYS A 1 175 ? 34.239 -18.276 -56.624 1.00 48.28 175 LYS A O 1
ATOM 1467 N N . ILE A 1 176 ? 34.842 -17.731 -54.512 1.00 42.91 176 ILE A N 1
ATOM 1468 C CA . ILE A 1 176 ? 35.164 -19.045 -53.924 1.00 42.91 176 ILE A CA 1
ATOM 1469 C C . ILE A 1 176 ? 36.669 -19.378 -53.940 1.00 42.91 176 ILE A C 1
ATOM 1471 O O . ILE A 1 176 ? 37.149 -20.261 -54.643 1.00 42.91 176 ILE A O 1
ATOM 1475 N N . THR A 1 177 ? 37.421 -18.682 -53.090 1.00 38.88 177 THR A N 1
ATOM 1476 C CA . THR A 1 177 ? 38.229 -19.268 -52.001 1.00 38.88 177 THR A CA 1
ATOM 1477 C C . THR A 1 177 ? 38.266 -18.230 -50.882 1.00 38.88 177 THR A C 1
ATOM 1479 O O . THR A 1 177 ? 38.202 -18.633 -49.703 1.00 38.88 177 THR A O 1
#

pLDDT: mean 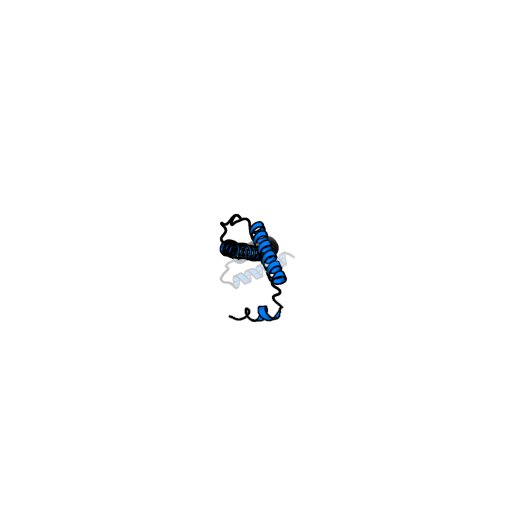90.77, std 12.94, range [38.88, 98.69]

Foldseek 3Di:
DVVVVVVVVVVVLVVVCVVDPVDPDSVVVVVVVVVVVVVVVVVVVVVVVVVVVVVVVVVVVVVVVVVVVVVVVVVVVVVVVVVVVVVVVVVVVVVVVVVVVVVVVVVVVVVVVVVVLLVVLLVLLVVLCVVVVHDDPDDSPCSVVSVVSSVVSVVVVVVVCVVVPVPPVVVVVPPDD

Radius of gyration: 59.37 Å; chains: 1; bounding box: 111×32×148 Å

Organism: Callorhinchus milii (NCBI:txid7868)

InterPro domains:
  IPR051147 Cilia- and flagella-associated domain-containing protein [PTHR21683] (2-159)